Protein AF-A0AAU4GKX1-F1 (afdb_monomer)

Secondary structure (DSSP, 8-state):
-PPPTT-------S---------TTTSSSPPTT-EEE-TTS-EEE-----SS-----HHHHHHHTSSS-TTSS--

Radius of gyration: 16.35 Å; Cα contacts (8 Å, |Δi|>4): 96; chains: 1; bounding box: 40×21×52 Å

Sequence (75 aa):
MTADPERREPAATGLERTAHAYCPRCHPAPQPGEVVIALCGATYPFWGRRDAPLNTCDACRALASAAVLGCGHSG

Foldseek 3Di:
DDDDPPPPPPPPPDPPPQQAAADCVVVVDADQQRWGQGLLRDTDGDHDDDPDDRHNDPSRVVQLPDCAGPVRDGD

Mean predicted aligned error: 11.01 Å

pLDDT: mean 71.87, std 15.47, range [40.06, 88.06]

Solvent-accessible surface area (backbone atoms only — not comparable to full-atom values): 4878 Å² total; per-residue (Å²): 139,79,82,76,82,80,79,62,67,80,68,87,73,75,79,63,80,62,29,61,33,57,55,56,84,84,48,73,76,72,49,71,66,38,79,40,63,26,70,68,67,51,76,44,63,34,84,60,94,62,99,71,78,71,32,70,35,65,63,18,44,59,48,55,71,28,78,55,30,100,87,72,44,71,89

Structure (mmCIF, N/CA/C/O backbone):
data_AF-A0AAU4GKX1-F1
#
_entry.id   AF-A0AAU4GKX1-F1
#
loop_
_atom_site.group_PDB
_atom_site.id
_atom_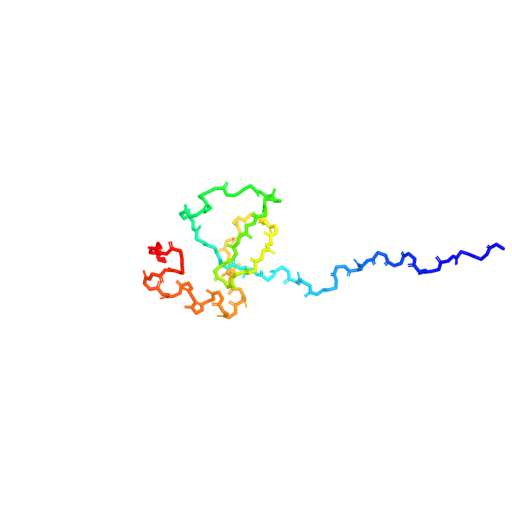site.type_symbol
_atom_site.label_atom_id
_atom_site.label_alt_id
_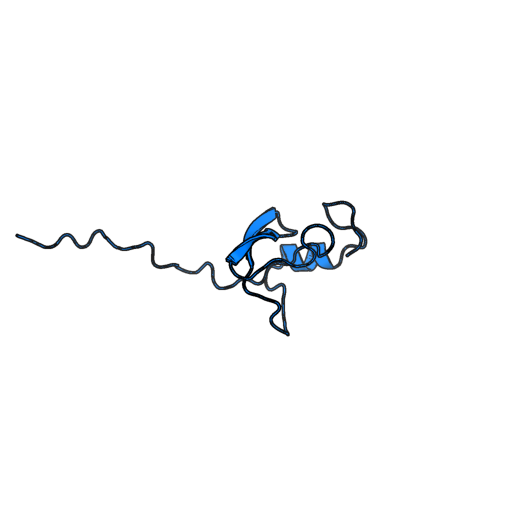atom_site.label_comp_id
_atom_site.label_asym_id
_atom_site.label_entity_id
_atom_site.label_seq_id
_atom_site.pdbx_PDB_ins_code
_atom_site.Cartn_x
_atom_site.Cartn_y
_atom_site.Cartn_z
_atom_site.occupancy
_atom_site.B_iso_or_equiv
_atom_site.auth_seq_id
_atom_site.auth_comp_id
_atom_site.auth_asym_id
_atom_site.auth_atom_id
_atom_site.pdbx_PDB_model_num
ATOM 1 N N . MET A 1 1 ? -30.200 -5.982 39.902 1.00 42.12 1 MET A N 1
ATOM 2 C CA . MET A 1 1 ? -30.024 -5.322 38.591 1.00 42.12 1 MET A CA 1
ATOM 3 C C . MET A 1 1 ? -28.540 -5.368 38.281 1.00 42.12 1 MET A C 1
ATOM 5 O O . MET A 1 1 ? -27.803 -4.468 38.654 1.00 42.12 1 MET A O 1
ATOM 9 N N . THR A 1 2 ? -28.086 -6.508 37.775 1.00 47.09 2 THR A N 1
ATOM 10 C CA . THR A 1 2 ? -26.666 -6.818 37.589 1.00 47.09 2 THR A CA 1
ATOM 11 C C . THR A 1 2 ? -26.257 -6.281 36.225 1.00 47.09 2 THR A C 1
ATOM 13 O O . THR A 1 2 ? -26.886 -6.623 35.228 1.00 47.09 2 THR A O 1
ATOM 16 N N . ALA A 1 3 ? -25.281 -5.375 36.199 1.00 53.09 3 ALA A N 1
ATOM 17 C CA . ALA A 1 3 ? -24.733 -4.840 34.963 1.00 53.09 3 ALA A CA 1
ATOM 18 C C . ALA A 1 3 ? -24.090 -5.982 34.165 1.00 53.09 3 ALA A C 1
ATOM 20 O O . ALA A 1 3 ? -23.232 -6.697 34.676 1.00 53.09 3 ALA A O 1
ATOM 21 N N . ASP A 1 4 ? -24.567 -6.151 32.940 1.00 51.31 4 ASP A N 1
ATOM 22 C CA . ASP A 1 4 ? -24.093 -7.104 31.949 1.00 51.31 4 ASP A CA 1
ATOM 23 C C . ASP A 1 4 ? -22.655 -6.744 31.509 1.00 51.31 4 ASP A C 1
ATOM 25 O O . ASP A 1 4 ? -22.445 -5.647 30.979 1.00 51.31 4 ASP A O 1
ATOM 29 N N . PRO A 1 5 ? -21.643 -7.600 31.754 1.00 58.06 5 PRO A N 1
ATOM 30 C CA . PRO A 1 5 ? -20.266 -7.344 31.336 1.00 58.06 5 PRO A CA 1
ATOM 31 C C . PRO A 1 5 ? -19.999 -7.698 29.860 1.00 58.06 5 PRO A C 1
ATOM 33 O O . PRO A 1 5 ? -18.845 -7.647 29.430 1.00 58.06 5 PRO A O 1
ATOM 36 N N . GLU A 1 6 ? -21.020 -8.038 29.062 1.00 54.00 6 GLU A N 1
ATOM 37 C CA . GLU A 1 6 ? -20.850 -8.542 27.691 1.00 54.00 6 GLU A CA 1
ATOM 38 C C . GLU A 1 6 ? -20.939 -7.451 26.615 1.00 54.00 6 GLU A C 1
ATOM 40 O O . GLU A 1 6 ? -20.806 -7.727 25.425 1.00 54.00 6 GLU A O 1
ATOM 45 N N . ARG A 1 7 ? -21.015 -6.172 27.004 1.00 57.06 7 ARG A N 1
ATOM 46 C CA . ARG A 1 7 ? -20.589 -5.060 26.133 1.00 57.06 7 ARG A CA 1
ATOM 47 C C . ARG A 1 7 ? -19.091 -4.820 26.247 1.00 57.06 7 ARG A C 1
ATOM 49 O O . ARG A 1 7 ? -18.623 -3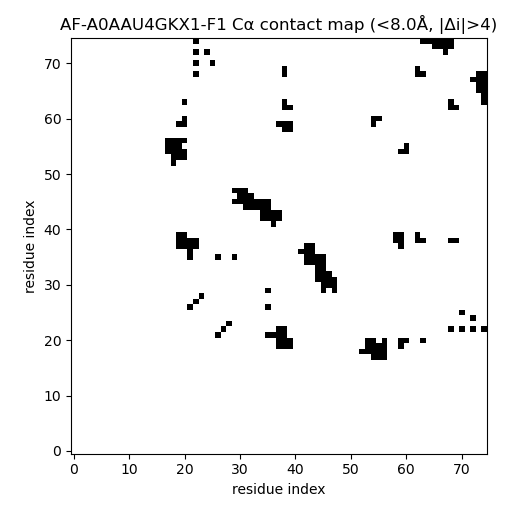.704 26.460 1.00 57.06 7 ARG A O 1
ATOM 56 N N . ARG A 1 8 ? -18.319 -5.887 26.063 1.00 53.69 8 ARG A N 1
ATOM 57 C CA . ARG A 1 8 ? -16.939 -5.734 25.634 1.00 53.69 8 ARG A CA 1
ATOM 58 C C . ARG A 1 8 ? -17.031 -5.322 24.175 1.00 53.69 8 ARG A C 1
A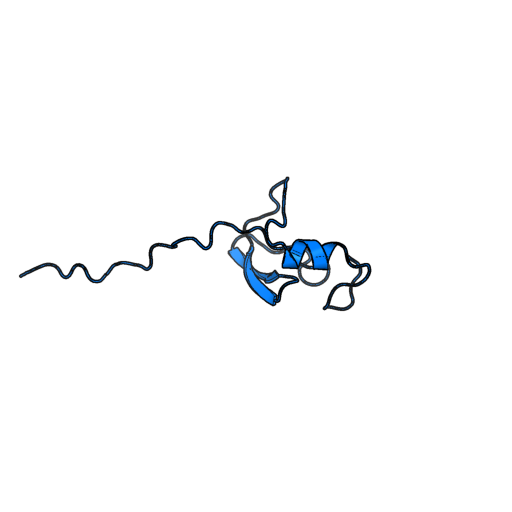TOM 60 O O . ARG A 1 8 ? -17.188 -6.164 23.295 1.00 53.69 8 ARG A O 1
ATOM 67 N N . GLU A 1 9 ? -16.981 -4.008 23.939 1.00 55.75 9 GLU A N 1
ATOM 68 C CA . GLU A 1 9 ? -16.494 -3.482 22.664 1.00 55.75 9 GLU A CA 1
ATOM 69 C C . GLU A 1 9 ? -15.352 -4.402 22.234 1.00 55.75 9 GLU A C 1
ATOM 71 O O . GLU A 1 9 ? -14.544 -4.753 23.110 1.00 55.75 9 GLU A O 1
ATOM 76 N N . PRO A 1 10 ? -15.293 -4.878 20.975 1.00 52.09 10 PRO A N 1
ATOM 77 C CA . PRO A 1 10 ? -14.106 -5.573 20.535 1.00 52.09 10 PRO A CA 1
ATOM 78 C C . PRO A 1 10 ? -12.975 -4.592 20.807 1.00 52.09 10 PRO A C 1
ATOM 80 O O . PRO A 1 10 ? -12.812 -3.594 20.107 1.00 52.09 10 PRO A O 1
ATOM 83 N N . ALA A 1 11 ? -12.238 -4.848 21.894 1.00 49.22 11 ALA A N 1
ATOM 84 C CA . ALA A 1 11 ? -10.927 -4.301 22.101 1.00 49.22 11 ALA A CA 1
ATOM 85 C C . ALA A 1 11 ? -10.294 -4.499 20.737 1.00 49.22 11 ALA A C 1
ATOM 87 O O . ALA A 1 11 ? -10.365 -5.609 20.210 1.00 49.22 11 ALA A O 1
ATOM 88 N N . ALA A 1 12 ? -9.843 -3.417 20.108 1.00 47.75 12 ALA A N 1
ATOM 89 C CA . ALA A 1 12 ? -9.117 -3.473 18.855 1.00 47.75 12 ALA A CA 1
ATOM 90 C C . ALA A 1 12 ? -7.820 -4.246 19.140 1.00 47.75 12 ALA A C 1
ATOM 92 O O . ALA A 1 12 ? -6.746 -3.687 19.337 1.00 47.75 12 ALA A O 1
ATOM 93 N N . THR A 1 13 ? -7.968 -5.552 19.323 1.00 40.06 13 THR A N 1
ATOM 94 C CA . THR A 1 13 ? -6.978 -6.507 19.756 1.00 40.06 13 THR A CA 1
ATOM 95 C C . THR A 1 13 ? -6.175 -6.779 18.520 1.00 40.06 13 THR A C 1
ATOM 97 O O . THR A 1 13 ? -6.617 -7.493 17.624 1.00 40.06 13 THR A O 1
ATOM 100 N N . GLY A 1 14 ? -5.005 -6.163 18.460 1.00 41.84 14 GLY A N 1
ATOM 101 C CA . GLY A 1 14 ? -3.906 -6.744 17.717 1.00 41.84 14 GLY A CA 1
ATOM 102 C C . GLY A 1 14 ? -3.966 -6.621 16.196 1.00 41.84 14 GLY A C 1
ATOM 103 O O . GLY A 1 14 ? -3.100 -7.184 15.542 1.00 41.84 14 GLY A O 1
ATOM 104 N N . LEU A 1 15 ? -4.887 -5.848 15.601 1.00 46.41 15 LEU A N 1
ATOM 105 C CA . LEU A 1 15 ? -4.682 -5.322 14.238 1.00 46.41 15 LEU A CA 1
ATOM 106 C C . LEU A 1 15 ? -3.692 -4.144 14.313 1.00 46.41 15 LEU A C 1
ATOM 108 O O . LEU A 1 15 ? -3.975 -3.007 13.933 1.00 46.41 15 LEU A O 1
ATOM 112 N N . GLU A 1 16 ? -2.555 -4.410 14.955 1.00 44.69 16 GLU A N 1
ATOM 113 C CA . GLU A 1 16 ? -1.517 -3.473 15.344 1.00 44.69 16 GLU A CA 1
ATOM 114 C C . GLU A 1 16 ? -0.974 -2.786 14.109 1.00 44.69 16 GLU A C 1
ATOM 116 O O . GLU A 1 16 ? -0.055 -3.325 13.508 1.00 44.69 16 GLU A O 1
ATOM 121 N N . ARG A 1 17 ? -1.545 -1.635 13.718 1.00 53.78 17 ARG A N 1
ATOM 122 C CA . ARG A 1 17 ? -0.947 -0.621 12.824 1.00 53.78 17 ARG A CA 1
ATOM 123 C C . ARG A 1 17 ? -0.012 -1.215 11.765 1.00 53.78 17 ARG A C 1
ATOM 125 O O . ARG A 1 17 ? 1.081 -0.689 11.556 1.00 53.78 17 ARG A O 1
ATOM 132 N N . THR A 1 18 ? -0.385 -2.343 11.162 1.00 58.53 18 THR A N 1
ATOM 133 C CA . THR A 1 18 ? 0.562 -3.097 10.354 1.00 58.53 18 THR A CA 1
ATOM 134 C C . THR A 1 18 ? 0.619 -2.274 9.104 1.00 58.53 18 THR A C 1
ATOM 136 O O . THR A 1 18 ? -0.387 -2.112 8.415 1.00 58.53 18 THR A O 1
ATOM 139 N N . ALA A 1 19 ? 1.739 -1.589 8.910 1.00 71.50 19 ALA A N 1
ATOM 140 C CA . ALA A 1 19 ? 1.830 -0.654 7.820 1.00 71.50 19 ALA A CA 1
ATOM 141 C C . ALA A 1 19 ? 1.760 -1.506 6.556 1.00 71.50 19 ALA A C 1
ATOM 143 O O . ALA A 1 19 ? 2.607 -2.371 6.350 1.00 71.50 19 ALA A O 1
ATOM 144 N N . HIS A 1 20 ? 0.707 -1.329 5.772 1.00 80.31 20 HIS A N 1
ATOM 145 C CA . HIS A 1 20 ? 0.529 -2.007 4.503 1.00 80.31 20 HIS A CA 1
ATOM 146 C C . HIS A 1 20 ? 1.013 -1.095 3.378 1.00 80.31 20 HIS A C 1
ATOM 148 O O . HIS A 1 20 ? 0.825 0.124 3.421 1.00 80.31 20 HIS A O 1
ATOM 154 N N . ALA A 1 21 ? 1.624 -1.707 2.367 1.00 82.56 21 ALA A N 1
ATOM 155 C CA . ALA A 1 21 ? 1.949 -1.021 1.127 1.00 82.56 21 ALA A CA 1
ATOM 156 C C . ALA A 1 21 ? 0.679 -0.886 0.300 1.00 82.56 21 ALA A C 1
ATOM 158 O O . ALA A 1 21 ? -0.112 -1.828 0.238 1.00 82.56 21 ALA A O 1
ATOM 159 N N . TYR A 1 22 ? 0.533 0.227 -0.401 1.00 85.19 22 TYR A N 1
ATOM 160 C CA . TYR A 1 22 ? -0.517 0.442 -1.387 1.00 85.19 22 TYR A CA 1
ATOM 161 C C . TYR A 1 22 ? 0.087 1.087 -2.633 1.00 85.19 22 TYR A C 1
ATOM 163 O O . TYR A 1 22 ? 1.171 1.668 -2.585 1.00 85.19 22 TYR A O 1
ATOM 171 N N . CYS A 1 23 ? -0.611 0.989 -3.761 1.00 86.38 23 CYS A N 1
ATOM 172 C CA . CYS A 1 23 ? -0.166 1.633 -4.989 1.00 86.38 23 CYS A CA 1
ATOM 173 C C . CYS A 1 23 ? -0.522 3.133 -4.963 1.00 86.38 23 CYS A C 1
ATOM 175 O O . CYS A 1 23 ? -1.714 3.457 -4.936 1.00 86.38 23 CYS A O 1
ATOM 177 N N . PRO A 1 24 ? 0.451 4.062 -5.058 1.00 83.50 24 PRO A N 1
ATOM 178 C CA . PRO A 1 24 ? 0.169 5.498 -5.101 1.00 83.50 24 PRO A CA 1
ATOM 179 C C . PRO A 1 24 ? -0.498 5.931 -6.414 1.00 83.50 24 PRO A C 1
ATOM 181 O O . PRO A 1 24 ? -0.961 7.052 -6.530 1.00 83.50 24 PRO A O 1
ATOM 184 N N . ARG A 1 25 ? -0.564 5.077 -7.439 1.00 86.19 25 ARG A N 1
ATOM 185 C CA . ARG A 1 25 ? -1.338 5.372 -8.657 1.00 86.19 25 ARG A CA 1
ATOM 186 C C . ARG A 1 25 ? -2.820 5.050 -8.469 1.00 86.19 25 ARG A C 1
ATOM 188 O O . ARG A 1 25 ? -3.659 5.799 -8.951 1.00 86.19 25 ARG A O 1
ATOM 195 N N . CYS A 1 26 ? -3.134 3.979 -7.735 1.00 85.94 26 CYS A N 1
ATOM 196 C CA . CYS A 1 26 ? -4.509 3.637 -7.359 1.00 85.94 26 CYS A CA 1
ATOM 197 C C . CYS A 1 26 ? -5.049 4.572 -6.269 1.00 85.94 26 CYS A C 1
ATOM 199 O O . CYS A 1 26 ? -6.214 4.946 -6.309 1.00 85.94 26 CYS A O 1
ATOM 201 N N . HIS A 1 27 ? -4.189 4.973 -5.328 1.00 84.75 27 HIS A N 1
ATOM 202 C CA . HIS A 1 27 ? -4.526 5.880 -4.232 1.00 84.75 27 HIS A CA 1
ATOM 203 C C . HIS A 1 27 ? -3.497 7.029 -4.176 1.00 84.75 27 HIS A C 1
ATOM 205 O O . HIS A 1 27 ? -2.542 6.964 -3.399 1.00 84.75 27 HIS A O 1
ATOM 211 N N . PRO A 1 28 ? -3.635 8.075 -5.014 1.00 81.38 28 PRO A N 1
ATOM 212 C CA . PRO A 1 28 ? -2.629 9.139 -5.158 1.00 81.38 28 PRO A CA 1
ATOM 213 C C . PRO A 1 28 ? -2.483 10.068 -3.959 1.00 81.38 28 PRO A C 1
ATOM 215 O O . PRO A 1 28 ? -1.384 10.558 -3.693 1.00 81.38 28 PRO A O 1
ATOM 218 N N . ALA A 1 29 ? -3.559 10.294 -3.215 1.00 82.12 29 ALA A N 1
ATOM 219 C CA . ALA A 1 29 ? -3.545 11.155 -2.041 1.00 82.12 29 ALA A CA 1
ATOM 220 C C . ALA A 1 29 ? -4.652 10.744 -1.060 1.00 82.12 29 ALA A C 1
ATOM 222 O O . ALA A 1 29 ? -5.580 11.524 -0.843 1.00 82.12 29 ALA A O 1
ATOM 223 N N . PRO A 1 30 ? -4.595 9.519 -0.500 1.00 81.44 30 PRO A N 1
ATOM 224 C CA . PRO A 1 30 ? -5.600 9.087 0.453 1.00 81.44 30 PRO A CA 1
ATOM 225 C C . PRO A 1 30 ? -5.585 10.008 1.671 1.00 81.44 30 PRO A C 1
ATOM 227 O O . PRO A 1 30 ? -4.520 10.410 2.159 1.00 81.44 30 PRO A O 1
ATOM 230 N N . GLN A 1 31 ? -6.768 10.355 2.157 1.00 83.38 31 GLN A N 1
ATOM 231 C CA . GLN A 1 31 ? -6.903 11.166 3.362 1.00 83.38 31 GLN A CA 1
ATOM 232 C C . GLN A 1 31 ? -6.840 10.284 4.614 1.00 83.38 31 GLN A C 1
ATOM 234 O O . GLN A 1 31 ? -7.221 9.113 4.563 1.00 83.38 31 GLN A O 1
ATOM 239 N N . PRO A 1 32 ? -6.359 10.798 5.761 1.00 81.75 32 PRO A N 1
ATOM 240 C CA . PRO A 1 32 ? -6.432 10.057 7.014 1.00 81.75 32 PRO A CA 1
ATOM 241 C C . PRO A 1 32 ? -7.870 9.591 7.304 1.00 81.75 32 PRO A C 1
ATOM 243 O O . PRO A 1 32 ? -8.793 10.400 7.313 1.00 81.75 32 PRO A O 1
ATOM 246 N N . GLY A 1 33 ? -8.054 8.291 7.531 1.00 79.12 33 GLY A N 1
ATOM 247 C CA . GLY A 1 33 ? -9.353 7.636 7.712 1.00 79.12 33 GLY A CA 1
ATOM 248 C C . GLY A 1 33 ? -9.968 7.051 6.434 1.00 79.12 33 GLY A C 1
ATOM 249 O O . GLY A 1 33 ? -10.901 6.257 6.535 1.00 79.12 33 GLY A O 1
ATOM 250 N N . GLU A 1 34 ? -9.445 7.375 5.248 1.00 85.50 34 GLU A N 1
ATOM 251 C CA . GLU A 1 34 ? -9.909 6.799 3.982 1.00 85.50 34 GLU A CA 1
ATOM 252 C C . GLU A 1 34 ? -9.546 5.314 3.890 1.00 85.50 34 GLU A C 1
ATOM 254 O O . GLU A 1 34 ? -8.427 4.921 4.212 1.00 85.50 34 GLU A O 1
ATOM 259 N N . VAL A 1 35 ? -10.480 4.474 3.444 1.00 86.31 35 VAL A N 1
ATOM 260 C CA . VAL A 1 35 ? -10.225 3.039 3.284 1.00 86.31 35 VAL A CA 1
ATOM 261 C C . VAL A 1 35 ? -9.417 2.801 2.012 1.00 86.31 35 VAL A C 1
ATOM 263 O O . VAL A 1 35 ? -9.860 3.114 0.909 1.00 86.31 35 VAL A O 1
ATOM 266 N N . VAL A 1 36 ? -8.240 2.207 2.176 1.00 85.81 36 VAL A N 1
ATOM 267 C CA . VAL A 1 36 ? -7.300 1.890 1.100 1.00 85.81 36 VAL A CA 1
ATOM 268 C C . VAL A 1 36 ? -7.140 0.378 0.985 1.00 85.81 36 VAL A C 1
ATOM 270 O O . VAL A 1 36 ? -7.222 -0.353 1.977 1.00 85.81 36 VAL A O 1
ATOM 273 N N . ILE A 1 37 ? -6.907 -0.094 -0.241 1.00 88.06 37 ILE A N 1
ATOM 274 C CA . ILE A 1 37 ? -6.600 -1.496 -0.520 1.00 88.06 37 ILE A CA 1
ATOM 275 C C . ILE A 1 37 ? -5.079 -1.652 -0.590 1.00 88.06 37 ILE A C 1
ATOM 277 O O . ILE A 1 37 ? -4.395 -1.026 -1.404 1.00 88.06 37 ILE A O 1
ATOM 281 N N . ALA A 1 38 ? -4.545 -2.496 0.284 1.00 86.88 38 ALA A N 1
ATOM 282 C CA . ALA A 1 38 ? -3.145 -2.877 0.309 1.00 86.88 38 ALA A CA 1
ATOM 283 C C . ALA A 1 38 ? -2.767 -3.731 -0.908 1.00 86.88 38 ALA A C 1
ATOM 285 O O . ALA A 1 38 ? -3.597 -4.448 -1.464 1.00 86.88 38 ALA A O 1
ATOM 286 N N . LEU A 1 39 ? -1.474 -3.778 -1.238 1.00 85.50 39 LEU A N 1
ATOM 287 C CA . LEU A 1 39 ? -0.943 -4.695 -2.253 1.00 85.50 39 LEU A CA 1
ATOM 288 C C . LEU A 1 39 ? -1.263 -6.163 -1.943 1.00 85.50 39 LEU A C 1
ATOM 290 O O . LEU A 1 39 ? -1.516 -6.934 -2.859 1.00 85.50 39 LEU A O 1
ATOM 294 N N . CYS A 1 40 ? -1.288 -6.547 -0.662 1.00 86.88 40 CYS A N 1
ATOM 295 C CA . CYS A 1 40 ? -1.650 -7.902 -0.243 1.00 86.88 40 CYS A CA 1
ATOM 296 C C . CYS A 1 40 ? -3.163 -8.193 -0.296 1.00 86.88 40 CYS A C 1
ATOM 298 O O . CYS A 1 40 ? -3.576 -9.284 0.085 1.00 86.88 40 CYS A O 1
ATOM 300 N N . GLY A 1 41 ? -3.992 -7.232 -0.720 1.00 86.88 41 GLY A N 1
ATOM 301 C CA . GLY A 1 41 ? -5.451 -7.352 -0.784 1.00 86.88 41 GLY A CA 1
ATOM 302 C C . GLY A 1 41 ? -6.189 -6.964 0.502 1.00 86.88 41 GLY A C 1
ATOM 303 O O . GLY A 1 41 ? -7.415 -6.913 0.502 1.00 86.88 41 GLY A O 1
ATOM 304 N N . ALA A 1 42 ? -5.477 -6.657 1.590 1.00 85.44 42 ALA A N 1
ATOM 305 C CA . ALA A 1 42 ? -6.097 -6.199 2.832 1.00 85.44 42 ALA A CA 1
ATOM 306 C C . ALA A 1 42 ? -6.699 -4.791 2.682 1.00 85.44 42 ALA A C 1
ATOM 308 O O . ALA A 1 42 ? -6.056 -3.887 2.155 1.00 85.44 42 ALA A O 1
ATOM 309 N N . THR A 1 43 ? -7.908 -4.579 3.196 1.00 86.38 43 THR A N 1
ATOM 310 C CA . THR A 1 43 ? -8.535 -3.252 3.298 1.00 86.38 43 THR A CA 1
ATOM 311 C C . THR A 1 43 ? -8.277 -2.650 4.669 1.00 86.38 43 THR A C 1
ATOM 313 O O . THR A 1 43 ? -8.559 -3.295 5.681 1.00 86.38 43 THR A O 1
ATOM 316 N N . TYR A 1 44 ? -7.787 -1.414 4.724 1.00 77.19 44 TYR A N 1
ATOM 317 C CA . TYR A 1 44 ? -7.488 -0.742 5.989 1.00 77.19 44 TYR A CA 1
ATOM 318 C C . TYR A 1 44 ? -7.673 0.779 5.879 1.00 77.19 44 TYR A C 1
ATOM 320 O O . TYR A 1 44 ? -7.486 1.343 4.800 1.00 77.19 44 TYR A O 1
ATOM 328 N N . PRO A 1 45 ? -8.034 1.467 6.976 1.00 81.56 45 PRO A N 1
ATOM 329 C CA . PRO A 1 45 ? -8.033 2.926 7.008 1.00 81.56 45 PRO A CA 1
ATOM 330 C C . PRO A 1 45 ? -6.603 3.465 6.879 1.00 81.56 45 PRO A C 1
ATOM 332 O O . PRO A 1 45 ? -5.683 3.020 7.569 1.00 81.56 45 PRO A O 1
ATOM 335 N N . PHE A 1 46 ? -6.406 4.442 6.003 1.00 79.06 46 PHE A N 1
ATOM 336 C CA . PHE A 1 46 ? -5.138 5.126 5.817 1.00 79.06 46 PHE A CA 1
ATOM 337 C C . PHE A 1 46 ? -4.862 6.045 7.006 1.00 79.06 46 PHE A C 1
ATOM 339 O O . PHE A 1 46 ? -5.681 6.880 7.365 1.00 79.06 46 PHE A O 1
ATOM 346 N N . TRP A 1 47 ? -3.686 5.926 7.618 1.00 71.75 47 TRP A N 1
ATOM 347 C CA . TRP A 1 47 ? -3.335 6.685 8.827 1.00 71.75 47 TRP A CA 1
ATOM 348 C C . TRP A 1 47 ? -2.361 7.848 8.566 1.00 71.75 47 TRP A C 1
ATOM 350 O O . TRP A 1 47 ? -1.847 8.436 9.518 1.0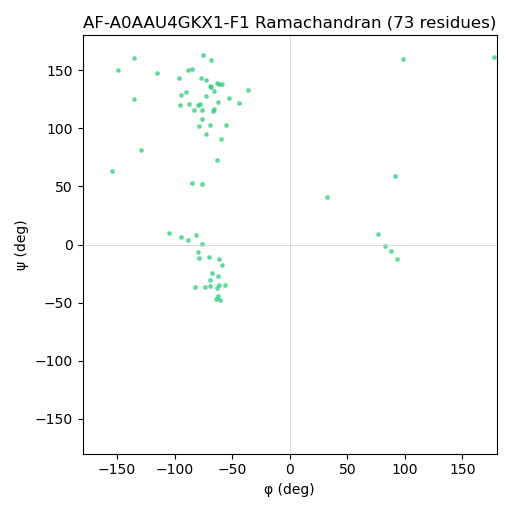0 71.75 47 TRP A O 1
ATOM 360 N N . GLY A 1 48 ? -2.093 8.182 7.298 1.00 69.38 48 GLY A N 1
ATOM 361 C CA . GLY A 1 48 ? -1.105 9.191 6.898 1.00 69.38 48 GLY A CA 1
ATOM 362 C C . GLY A 1 48 ? 0.249 8.59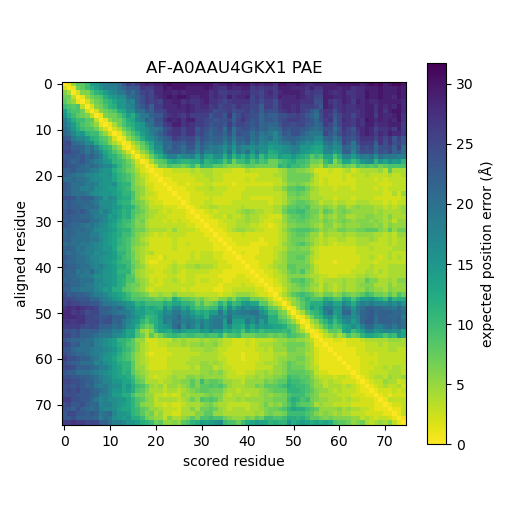9 6.487 1.00 69.38 48 GLY A C 1
ATOM 363 O O . GLY A 1 48 ? 0.595 7.475 6.858 1.00 69.38 48 GLY A O 1
ATOM 364 N N . ARG A 1 49 ? 1.048 9.370 5.729 1.00 63.69 49 ARG A N 1
ATOM 365 C CA . ARG A 1 49 ? 2.459 9.033 5.473 1.00 63.69 49 ARG A CA 1
ATOM 366 C C . ARG A 1 49 ? 3.235 9.208 6.779 1.00 63.69 49 ARG A C 1
ATOM 368 O O . ARG A 1 49 ? 3.513 10.331 7.180 1.00 63.69 49 ARG A O 1
ATOM 375 N N . ARG A 1 50 ? 3.557 8.113 7.465 1.00 55.25 50 ARG A N 1
ATOM 376 C CA . ARG A 1 50 ? 4.580 8.117 8.520 1.00 55.25 50 ARG A CA 1
ATOM 377 C C . ARG A 1 50 ? 5.929 7.796 7.878 1.00 55.25 50 ARG A C 1
ATOM 379 O O . ARG A 1 50 ? 6.016 6.845 7.110 1.00 55.25 50 ARG A O 1
ATOM 386 N N . ASP A 1 51 ? 6.942 8.596 8.195 1.00 45.94 51 ASP A N 1
ATOM 387 C CA . ASP A 1 51 ? 8.239 8.659 7.503 1.00 45.94 51 ASP A CA 1
ATOM 388 C C . ASP A 1 51 ? 9.094 7.370 7.495 1.00 45.94 51 ASP A C 1
ATOM 390 O O . ASP A 1 51 ? 10.035 7.321 6.720 1.00 45.94 51 ASP A O 1
ATOM 394 N N . ALA A 1 52 ? 8.813 6.321 8.286 1.00 44.84 52 ALA A N 1
ATOM 395 C CA . ALA A 1 52 ? 9.452 4.990 8.176 1.00 44.84 52 ALA A CA 1
ATOM 396 C C . ALA A 1 52 ? 8.963 3.997 9.262 1.00 44.84 52 ALA A C 1
ATOM 398 O O . ALA A 1 52 ? 8.522 4.440 10.325 1.00 44.84 52 ALA A O 1
ATOM 399 N N . PRO A 1 53 ? 9.146 2.669 9.078 1.00 49.97 53 PRO A N 1
ATOM 400 C CA . PRO A 1 53 ? 9.035 1.943 7.825 1.00 49.97 53 PRO A CA 1
ATOM 401 C C . PRO A 1 53 ? 7.556 1.610 7.588 1.00 49.97 53 PRO A C 1
ATOM 403 O O . PRO A 1 53 ? 6.914 0.872 8.337 1.00 49.97 53 PRO A O 1
ATOM 406 N N . LEU A 1 54 ? 7.019 2.183 6.516 1.00 58.06 54 LEU A N 1
ATOM 407 C CA . LEU A 1 54 ? 5.815 1.684 5.868 1.00 58.06 54 LEU A CA 1
ATOM 408 C C . LEU A 1 54 ? 6.126 0.241 5.434 1.00 58.06 5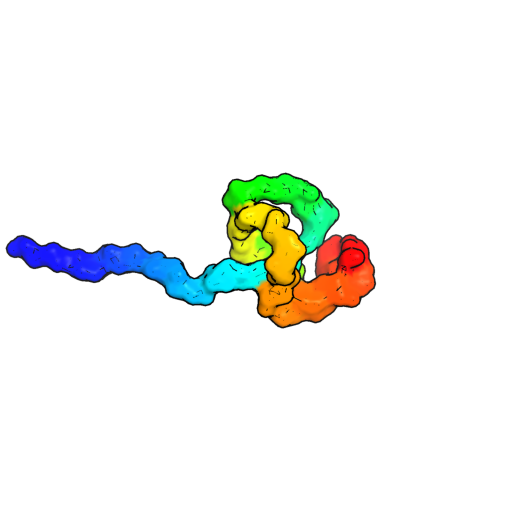4 LEU A C 1
ATOM 410 O O . LEU A 1 54 ? 7.216 0.001 4.924 1.00 58.06 54 LEU A O 1
ATOM 414 N N . ASN A 1 55 ? 5.200 -0.704 5.597 1.00 59.22 55 ASN A N 1
ATOM 415 C CA . ASN A 1 55 ? 5.317 -2.097 5.126 1.00 59.22 55 ASN A CA 1
ATOM 416 C C . ASN A 1 55 ? 5.922 -3.072 6.150 1.00 59.22 55 ASN A C 1
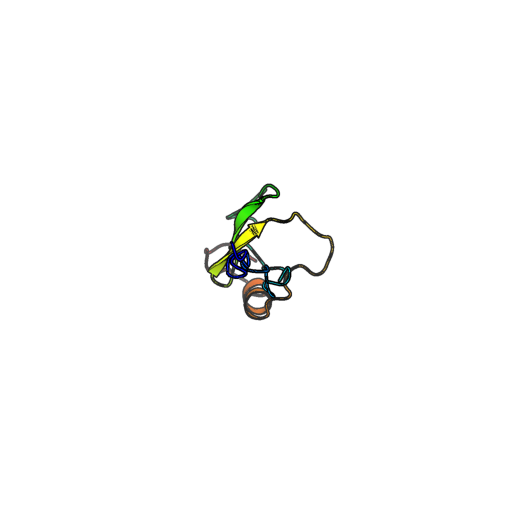ATOM 418 O O . ASN A 1 55 ? 6.917 -3.727 5.865 1.00 59.22 55 ASN A O 1
ATOM 422 N N . THR A 1 56 ? 5.309 -3.227 7.329 1.00 69.25 56 THR A N 1
ATOM 423 C CA . THR A 1 56 ? 5.627 -4.354 8.234 1.00 69.25 56 THR A CA 1
ATOM 424 C C . THR A 1 56 ? 4.949 -5.661 7.809 1.00 69.25 56 THR A C 1
ATOM 426 O O . THR A 1 56 ? 5.302 -6.725 8.302 1.00 69.25 56 THR A O 1
ATOM 429 N N . CYS A 1 57 ? 4.002 -5.611 6.866 1.00 80.38 57 CYS A N 1
ATOM 430 C CA . CYS A 1 57 ? 3.417 -6.806 6.266 1.00 80.38 57 CYS A CA 1
ATOM 431 C C . CYS A 1 57 ? 4.388 -7.430 5.247 1.00 80.38 57 CYS A C 1
ATOM 433 O O . CYS A 1 57 ? 4.653 -6.833 4.202 1.00 80.38 57 CYS A O 1
ATOM 435 N N . ASP A 1 58 ? 4.872 -8.647 5.506 1.00 82.62 58 ASP A N 1
ATOM 436 C CA . ASP A 1 58 ? 5.835 -9.329 4.627 1.00 82.62 58 ASP A CA 1
ATOM 437 C C . ASP A 1 58 ? 5.296 -9.582 3.211 1.00 82.62 58 ASP A C 1
ATOM 439 O O . ASP A 1 58 ? 6.030 -9.425 2.236 1.00 82.62 58 ASP A O 1
ATOM 443 N N . ALA A 1 59 ? 3.995 -9.859 3.066 1.00 84.75 59 ALA A N 1
ATOM 444 C CA . ALA A 1 59 ? 3.359 -9.958 1.751 1.00 84.75 59 ALA A CA 1
ATOM 445 C C . ALA A 1 59 ? 3.419 -8.620 0.993 1.00 84.75 59 ALA A C 1
ATOM 447 O O . ALA A 1 59 ? 3.787 -8.580 -0.180 1.00 84.75 59 ALA A O 1
ATOM 448 N N . CYS A 1 60 ? 3.122 -7.504 1.669 1.00 84.50 60 CYS A N 1
ATOM 449 C CA . CYS A 1 60 ? 3.270 -6.172 1.082 1.00 84.50 60 CYS A CA 1
ATOM 450 C C . CYS A 1 60 ? 4.725 -5.852 0.731 1.00 84.50 60 CYS A C 1
ATOM 452 O O . CYS A 1 60 ? 4.947 -5.228 -0.298 1.00 84.50 60 CYS A O 1
ATOM 454 N N . ARG A 1 61 ? 5.708 -6.268 1.542 1.00 82.88 61 ARG A N 1
ATOM 455 C CA . ARG A 1 61 ? 7.138 -6.051 1.252 1.00 82.88 61 ARG A CA 1
ATOM 456 C C . ARG A 1 61 ? 7.578 -6.793 -0.004 1.00 82.88 61 ARG A C 1
ATOM 458 O O . ARG A 1 61 ? 8.219 -6.193 -0.862 1.00 82.88 61 ARG A O 1
ATOM 465 N N . ALA A 1 62 ? 7.202 -8.065 -0.129 1.00 84.69 62 ALA A N 1
ATOM 466 C CA . ALA A 1 62 ? 7.501 -8.857 -1.317 1.00 84.69 62 ALA A CA 1
ATOM 467 C C . ALA A 1 62 ? 6.862 -8.236 -2.570 1.00 84.69 62 ALA A C 1
ATOM 469 O O . ALA A 1 62 ? 7.545 -8.014 -3.567 1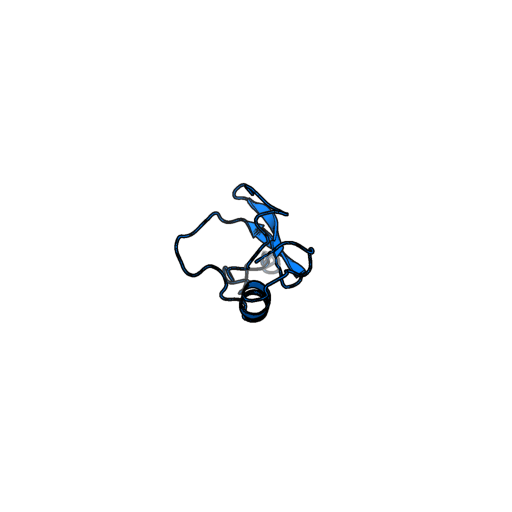.00 84.69 62 ALA A O 1
ATOM 470 N N . LEU A 1 63 ? 5.581 -7.866 -2.497 1.00 85.81 63 LEU A N 1
ATOM 471 C CA . LEU A 1 63 ? 4.857 -7.273 -3.625 1.00 85.81 63 LEU A CA 1
ATOM 472 C C . LEU A 1 63 ? 5.342 -5.862 -3.981 1.00 85.81 63 LEU A C 1
ATOM 474 O O . LEU A 1 63 ? 5.389 -5.528 -5.158 1.00 85.81 63 LEU A O 1
ATOM 478 N N . ALA A 1 64 ? 5.732 -5.048 -2.999 1.00 82.31 64 ALA A N 1
ATOM 479 C CA . ALA A 1 64 ? 6.269 -3.708 -3.238 1.00 82.31 64 ALA A CA 1
ATOM 480 C C . ALA A 1 64 ? 7.636 -3.732 -3.938 1.00 82.31 64 ALA A C 1
ATOM 482 O O . ALA A 1 64 ? 7.993 -2.766 -4.598 1.00 82.31 64 ALA A O 1
ATOM 483 N N . SER A 1 65 ? 8.399 -4.825 -3.815 1.00 81.19 65 SER A N 1
ATOM 484 C CA . SER A 1 65 ? 9.655 -5.004 -4.558 1.00 81.19 65 SER A CA 1
ATOM 485 C C . SER A 1 65 ? 9.467 -5.454 -6.013 1.00 81.19 65 SER A C 1
ATOM 487 O O . SER A 1 65 ? 10.443 -5.534 -6.760 1.00 81.19 65 SER A O 1
ATOM 489 N N . ALA A 1 66 ? 8.235 -5.765 -6.432 1.00 81.12 66 ALA A N 1
ATOM 490 C CA . ALA A 1 66 ? 7.959 -6.183 -7.798 1.00 81.12 66 ALA A CA 1
ATOM 491 C C . ALA A 1 66 ? 8.049 -4.998 -8.774 1.00 81.12 66 ALA A C 1
ATOM 493 O O . ALA A 1 66 ? 7.562 -3.906 -8.494 1.00 81.12 66 ALA A O 1
ATOM 494 N N . ALA A 1 67 ? 8.596 -5.242 -9.970 1.00 80.62 67 ALA A N 1
ATOM 495 C CA . ALA A 1 67 ? 8.650 -4.238 -11.039 1.00 80.62 67 ALA A CA 1
ATOM 496 C C . ALA A 1 67 ? 7.251 -3.791 -11.503 1.00 80.62 67 ALA A C 1
ATOM 498 O O . ALA A 1 67 ? 7.077 -2.673 -11.987 1.00 80.62 67 ALA A O 1
ATOM 499 N N . VAL A 1 68 ? 6.258 -4.672 -11.356 1.00 83.88 68 VAL A N 1
ATOM 500 C CA . VAL A 1 68 ? 4.851 -4.418 -11.662 1.00 83.88 68 VAL A CA 1
ATOM 501 C C . VAL A 1 68 ? 4.004 -4.965 -10.518 1.00 83.88 68 VAL A C 1
ATOM 503 O O . VAL A 1 68 ? 4.111 -6.135 -10.150 1.00 83.88 68 VAL A O 1
ATOM 506 N N . LEU A 1 69 ? 3.164 -4.106 -9.955 1.00 81.94 69 LEU A N 1
ATOM 507 C CA . LEU A 1 69 ? 2.217 -4.423 -8.893 1.00 81.94 69 LEU A CA 1
ATOM 508 C C . LEU A 1 69 ? 1.011 -5.194 -9.456 1.00 81.94 69 LEU A C 1
ATOM 510 O O . LEU A 1 69 ? 0.719 -5.124 -10.647 1.00 81.94 69 LEU A O 1
ATOM 514 N N . GLY A 1 70 ? 0.229 -5.855 -8.595 1.00 80.06 70 GLY A N 1
ATOM 515 C CA . GLY A 1 70 ? -0.978 -6.595 -9.011 1.00 80.06 70 GLY A CA 1
ATOM 516 C C . GLY A 1 70 ? -2.047 -5.749 -9.725 1.00 80.06 70 GLY A C 1
ATOM 517 O O . GLY A 1 70 ? -2.890 -6.289 -10.431 1.00 80.06 70 GLY A O 1
ATOM 518 N N . CYS A 1 71 ? -1.991 -4.421 -9.591 1.00 83.94 71 CYS A N 1
ATOM 519 C CA . CYS A 1 71 ? -2.838 -3.474 -10.319 1.00 83.94 71 CYS A CA 1
ATOM 520 C C . CYS A 1 71 ? -2.267 -3.026 -11.683 1.00 83.94 71 CYS A C 1
ATOM 522 O O . CYS A 1 71 ? -2.847 -2.149 -12.316 1.00 83.94 71 CYS A O 1
ATOM 524 N N . GLY A 1 72 ? -1.131 -3.577 -12.127 1.00 86.00 72 GLY A N 1
ATOM 525 C CA . GLY A 1 72 ? -0.484 -3.259 -13.408 1.00 86.00 72 GLY A CA 1
ATOM 526 C C . GLY A 1 72 ? 0.394 -2.002 -13.405 1.00 86.00 72 GLY A C 1
ATOM 527 O O . GLY A 1 72 ? 1.001 -1.675 -14.422 1.00 86.00 72 GLY A O 1
ATOM 528 N N . HIS A 1 73 ? 0.489 -1.295 -12.280 1.00 86.00 73 HIS A N 1
ATOM 529 C CA . HIS A 1 73 ? 1.358 -0.128 -12.132 1.00 86.00 73 HIS A CA 1
ATOM 530 C C . HIS A 1 73 ? 2.759 -0.527 -11.678 1.00 86.00 73 HIS A C 1
ATOM 532 O O . HIS A 1 73 ? 2.922 -1.497 -10.944 1.00 86.00 73 HIS A O 1
ATOM 538 N N . SER A 1 74 ? 3.762 0.254 -12.065 1.00 81.12 74 SER A N 1
ATOM 539 C CA . SER A 1 74 ? 5.121 0.110 -11.544 1.00 81.12 74 SER A CA 1
ATOM 540 C C . SER A 1 74 ? 5.167 0.380 -10.038 1.00 81.12 74 SER A C 1
ATOM 542 O O . SER A 1 74 ? 4.473 1.287 -9.560 1.00 81.12 74 SER A O 1
ATOM 544 N N . GLY A 1 75 ? 5.941 -0.448 -9.328 1.00 65.56 75 GLY A N 1
ATOM 545 C CA . GLY A 1 75 ? 6.232 -0.314 -7.897 1.00 65.56 75 GLY A CA 1
ATOM 546 C C . GLY A 1 75 ? 7.120 0.876 -7.571 1.00 65.56 75 GLY A C 1
ATOM 547 O O . GLY A 1 75 ? 7.905 1.285 -8.457 1.00 65.56 75 GLY A O 1
#